Protein AF-A0A969EHZ6-F1 (afdb_monomer)

Solvent-accessible surface area (backbone atoms only — not comparable to full-atom values): 2628 Å² total; per-residue (Å²): 104,77,66,60,51,50,50,33,48,52,51,17,51,52,26,40,53,52,16,52,51,31,35,76,75,66,29,60,81,68,16,44,62,37,40,51,51,14,51,52,34,43,49,54,38,51,54,63,72,74,106

Radius of gyration: 12.03 Å; Cα contacts (8 Å, |Δi|>4): 43; chains: 1; bounding box: 26×11×34 Å

Secondary structure (DSSP, 8-state):
-HHHHHHHHHHHHHHHHHHHHHHHHH-HHHHHHHHHHHHHHHHHHHHHHH-

Sequence (51 aa):
MKLIDALLLSLAAVFIIIGIYEVMTQGLGHAYWSIMLSMVLFFVYVIRKRK

pLDDT: mean 94.56, std 6.12, range [65.44, 98.25]

Foldseek 3Di:
DVVVLVVLLVQLVVLVVVLVVCCVPV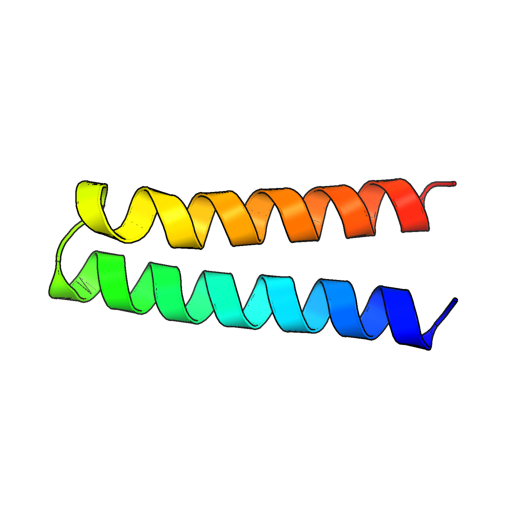NNVRSVVSPVVSVVSVVVSVVVVVD

Mean predicted aligned error: 2.89 Å

Structure (mmCIF, N/CA/C/O backbone):
data_AF-A0A969EHZ6-F1
#
_entry.id   AF-A0A969EHZ6-F1
#
loop_
_atom_site.group_PDB
_atom_site.id
_atom_site.type_symbol
_atom_site.label_atom_id
_atom_site.label_alt_id
_atom_site.label_comp_id
_atom_site.label_asym_id
_atom_site.label_entity_id
_atom_site.label_seq_id
_atom_site.pdbx_P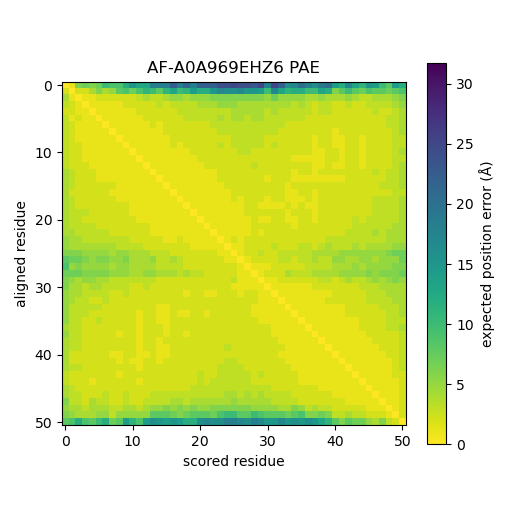DB_ins_code
_atom_site.Cartn_x
_atom_site.Cartn_y
_atom_site.Cartn_z
_atom_site.occupancy
_atom_site.B_iso_or_equiv
_atom_site.auth_seq_id
_atom_site.auth_comp_id
_atom_site.auth_asym_id
_atom_site.auth_atom_id
_atom_site.pdbx_PDB_model_num
ATOM 1 N N . MET A 1 1 ? -6.452 -6.065 18.504 1.00 65.44 1 MET A N 1
ATOM 2 C CA . MET A 1 1 ? -5.413 -6.639 19.398 1.00 65.44 1 MET A CA 1
ATOM 3 C C . MET A 1 1 ? -4.105 -6.062 18.914 1.00 65.44 1 MET A C 1
ATOM 5 O O . MET A 1 1 ? -3.791 -6.294 17.753 1.00 65.44 1 MET A O 1
ATOM 9 N N . LYS A 1 2 ? -3.359 -5.344 19.765 1.00 81.50 2 LYS A N 1
ATOM 10 C CA . LYS A 1 2 ? -2.188 -4.548 19.344 1.00 81.50 2 LYS A CA 1
ATOM 11 C C . LYS A 1 2 ? -1.215 -5.315 18.430 1.00 81.50 2 LYS A C 1
ATOM 13 O O . LYS A 1 2 ? -0.703 -4.735 17.484 1.00 81.50 2 LYS A O 1
ATOM 18 N N . LEU A 1 3 ? -1.031 -6.619 18.664 1.00 90.62 3 LEU A N 1
ATOM 19 C CA . LEU A 1 3 ? -0.180 -7.484 17.841 1.00 90.62 3 LEU A CA 1
ATOM 20 C C . LEU A 1 3 ? -0.729 -7.726 16.423 1.00 90.62 3 LEU A C 1
ATOM 22 O O . LEU A 1 3 ? 0.008 -7.602 15.454 1.00 90.62 3 LEU A O 1
ATOM 26 N N . ILE A 1 4 ? -2.020 -8.045 16.292 1.00 91.94 4 ILE A N 1
ATOM 27 C CA . ILE A 1 4 ? -2.658 -8.314 14.991 1.00 91.94 4 ILE A CA 1
ATOM 28 C C . ILE A 1 4 ? -2.668 -7.048 14.134 1.00 91.94 4 ILE A C 1
ATOM 30 O O . ILE A 1 4 ? -2.433 -7.106 12.931 1.00 91.94 4 ILE A O 1
ATOM 34 N N . ASP A 1 5 ? -2.917 -5.902 14.761 1.00 92.50 5 ASP A N 1
ATOM 35 C CA . ASP A 1 5 ? -3.000 -4.626 14.056 1.00 92.50 5 ASP A CA 1
ATOM 36 C C . ASP A 1 5 ? -1.599 -4.170 13.593 1.00 92.50 5 ASP A C 1
ATOM 38 O O . ASP A 1 5 ? -1.456 -3.669 12.479 1.00 92.50 5 ASP A O 1
ATOM 42 N N . ALA A 1 6 ? -0.553 -4.438 14.389 1.00 94.31 6 ALA A N 1
ATOM 43 C CA . ALA A 1 6 ? 0.840 -4.245 13.983 1.00 94.31 6 ALA A CA 1
ATOM 44 C C . ALA A 1 6 ? 1.257 -5.198 12.851 1.00 94.31 6 ALA A C 1
ATOM 46 O O . ALA A 1 6 ? 1.875 -4.758 11.887 1.00 94.31 6 ALA A O 1
ATOM 47 N N . LEU A 1 7 ? 0.884 -6.482 12.924 1.00 95.81 7 LEU A N 1
ATOM 48 C CA . LEU A 1 7 ? 1.164 -7.456 11.865 1.00 95.81 7 LEU A CA 1
ATOM 49 C C . LEU A 1 7 ? 0.507 -7.062 10.541 1.00 95.81 7 LEU A C 1
ATOM 51 O O . LEU A 1 7 ? 1.178 -7.082 9.517 1.00 95.81 7 LEU A O 1
ATOM 55 N N . LEU A 1 8 ? -0.770 -6.666 10.561 1.00 95.75 8 LEU A N 1
ATOM 56 C CA . LEU A 1 8 ? -1.493 -6.197 9.374 1.00 95.75 8 LEU A CA 1
ATOM 57 C C . LEU A 1 8 ? -0.807 -4.996 8.722 1.00 95.75 8 LEU A C 1
ATOM 59 O O . LEU A 1 8 ? -0.629 -4.977 7.505 1.00 95.75 8 LEU A O 1
ATOM 63 N N . LEU A 1 9 ? -0.411 -4.012 9.531 1.00 95.94 9 LEU A N 1
ATOM 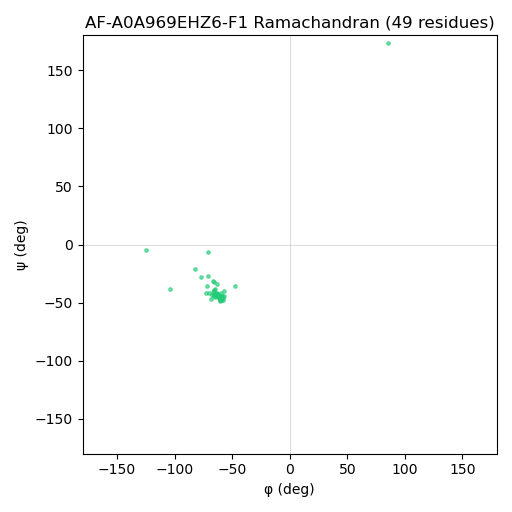64 C CA . LEU A 1 9 ? 0.260 -2.816 9.035 1.00 95.94 9 LEU A CA 1
ATOM 65 C C . LEU A 1 9 ? 1.640 -3.146 8.449 1.00 95.94 9 LEU A C 1
ATOM 67 O O . LEU A 1 9 ? 1.972 -2.669 7.366 1.00 95.94 9 LEU A O 1
ATOM 71 N N . SER A 1 10 ? 2.417 -3.993 9.126 1.00 97.06 10 SER A N 1
ATOM 72 C CA . SER A 1 10 ? 3.719 -4.452 8.636 1.00 97.06 10 SER A CA 1
ATOM 73 C C . SER A 1 10 ? 3.589 -5.239 7.333 1.00 97.06 10 SER A C 1
ATOM 75 O O . SER A 1 10 ? 4.348 -4.995 6.400 1.00 97.06 10 SER A O 1
ATOM 77 N N . LEU A 1 11 ? 2.605 -6.139 7.230 1.00 97.12 11 LEU A N 1
ATOM 78 C CA . LEU A 1 11 ? 2.348 -6.890 6.002 1.00 97.12 11 LEU A CA 1
ATOM 79 C C . LEU A 1 11 ? 1.983 -5.945 4.850 1.00 97.12 11 LEU A C 1
ATOM 81 O O . LEU A 1 11 ? 2.547 -6.060 3.766 1.00 97.12 11 LEU A O 1
ATOM 85 N N . ALA A 1 12 ? 1.091 -4.978 5.093 1.00 97.62 12 ALA A N 1
ATOM 86 C CA . ALA A 1 12 ? 0.732 -3.974 4.095 1.00 97.62 12 ALA A CA 1
ATOM 87 C C . ALA A 1 12 ? 1.972 -3.203 3.606 1.00 97.62 12 ALA A C 1
ATOM 89 O O . ALA A 1 12 ? 2.160 -3.049 2.399 1.00 97.62 12 ALA A O 1
ATOM 90 N N . ALA A 1 13 ? 2.855 -2.789 4.519 1.00 97.75 13 ALA A N 1
ATOM 91 C CA . ALA A 1 13 ? 4.099 -2.109 4.169 1.00 97.75 13 ALA A CA 1
ATOM 92 C C . ALA A 1 13 ? 5.029 -2.987 3.313 1.00 97.75 13 ALA A C 1
ATOM 94 O O . ALA A 1 13 ? 5.553 -2.515 2.309 1.00 97.75 13 ALA A O 1
ATOM 95 N N . VAL A 1 14 ? 5.194 -4.271 3.648 1.00 98.25 14 VAL A N 1
ATOM 96 C CA . VAL A 1 14 ? 6.010 -5.204 2.849 1.00 98.25 14 VAL A CA 1
ATOM 97 C C . VAL A 1 14 ? 5.475 -5.319 1.422 1.00 98.25 14 VAL A C 1
ATOM 99 O O . VAL A 1 14 ? 6.239 -5.177 0.469 1.00 98.25 14 VAL A O 1
ATOM 102 N N . PHE A 1 15 ? 4.164 -5.507 1.255 1.00 97.94 15 PHE A N 1
ATOM 103 C CA . PHE A 1 15 ? 3.565 -5.612 -0.077 1.00 97.94 15 PHE A CA 1
ATOM 104 C C . PHE A 1 15 ? 3.646 -4.307 -0.876 1.00 97.94 15 PHE A C 1
ATOM 106 O O . PHE A 1 15 ? 3.809 -4.369 -2.092 1.00 97.94 15 PHE A O 1
ATOM 113 N N . ILE A 1 16 ? 3.613 -3.136 -0.224 1.00 97.81 16 ILE A N 1
ATOM 114 C CA . ILE A 1 16 ? 3.824 -1.860 -0.927 1.00 97.81 16 ILE A CA 1
ATOM 115 C C . ILE A 1 16 ? 5.265 -1.754 -1.445 1.00 97.81 16 ILE A C 1
ATOM 117 O O . ILE A 1 16 ? 5.472 -1.310 -2.569 1.00 97.81 16 ILE A O 1
ATOM 121 N N . ILE A 1 17 ? 6.258 -2.190 -0.660 1.00 98.12 17 ILE A N 1
ATOM 122 C CA . ILE A 1 17 ? 7.676 -2.156 -1.055 1.00 98.12 17 ILE A CA 1
ATOM 123 C C . ILE A 1 17 ? 7.913 -3.087 -2.248 1.00 98.12 17 ILE A C 1
ATOM 125 O O . ILE A 1 17 ? 8.547 -2.682 -3.222 1.00 98.12 17 ILE A O 1
ATOM 129 N N . ILE A 1 18 ? 7.361 -4.304 -2.195 1.00 97.62 18 IL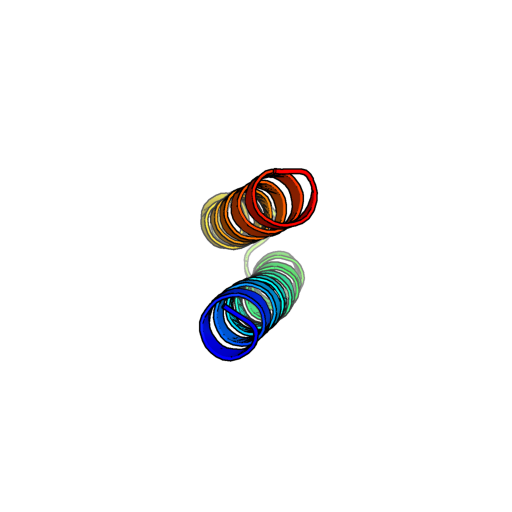E A N 1
ATOM 130 C CA . ILE A 1 18 ? 7.408 -5.259 -3.311 1.00 97.62 18 ILE A CA 1
ATOM 131 C C . ILE A 1 18 ? 6.729 -4.659 -4.543 1.00 97.62 18 ILE A C 1
ATOM 133 O O . ILE A 1 18 ? 7.322 -4.662 -5.615 1.00 97.62 18 ILE A O 1
ATOM 137 N N . GLY A 1 19 ? 5.537 -4.082 -4.385 1.00 97.44 19 GLY A N 1
ATOM 138 C CA . GLY A 1 19 ? 4.813 -3.451 -5.484 1.00 97.44 19 GLY A CA 1
ATOM 139 C C . GLY A 1 19 ? 5.600 -2.323 -6.137 1.00 97.44 19 GLY A C 1
ATOM 140 O O . GLY A 1 19 ? 5.698 -2.282 -7.357 1.00 97.44 19 GLY A O 1
ATOM 141 N N . ILE A 1 20 ? 6.240 -1.449 -5.357 1.00 97.88 20 ILE A N 1
ATOM 142 C CA . ILE A 1 20 ? 7.107 -0.392 -5.902 1.00 97.88 20 ILE A CA 1
ATOM 143 C C . ILE A 1 20 ? 8.256 -1.000 -6.714 1.00 97.88 20 ILE A C 1
ATOM 145 O O . ILE A 1 20 ? 8.510 -0.565 -7.837 1.00 97.88 20 ILE A O 1
ATOM 149 N N . TYR A 1 21 ? 8.923 -2.025 -6.181 1.00 98.06 21 TYR A N 1
ATOM 150 C CA . TYR A 1 21 ? 9.992 -2.719 -6.896 1.00 98.06 21 TYR A CA 1
ATOM 151 C C . TYR A 1 21 ? 9.496 -3.369 -8.199 1.00 98.06 21 TYR A C 1
ATOM 153 O O . TYR A 1 21 ? 10.130 -3.224 -9.246 1.00 98.06 21 TYR A O 1
ATOM 161 N N . GLU A 1 22 ? 8.344 -4.038 -8.173 1.00 97.62 22 GLU A N 1
ATOM 162 C CA . GLU A 1 22 ? 7.729 -4.652 -9.354 1.00 97.62 22 GLU A CA 1
ATOM 163 C C . GLU A 1 22 ? 7.315 -3.601 -10.391 1.00 97.62 22 GLU A C 1
ATOM 165 O O . GLU A 1 22 ? 7.535 -3.809 -11.583 1.00 97.62 22 GLU A O 1
ATOM 170 N N . VAL A 1 23 ? 6.806 -2.435 -9.972 1.00 98.06 23 VAL A N 1
ATOM 171 C CA . VAL A 1 23 ? 6.505 -1.322 -10.890 1.00 98.06 23 VAL A CA 1
ATOM 172 C C . VAL A 1 23 ? 7.772 -0.869 -11.604 1.00 98.06 23 VAL A C 1
ATOM 174 O O . VAL A 1 23 ? 7.747 -0.654 -12.814 1.00 98.06 23 VAL A O 1
ATOM 177 N N . MET A 1 24 ? 8.877 -0.743 -10.868 1.00 97.69 24 MET A N 1
ATOM 178 C CA . MET A 1 24 ? 10.153 -0.287 -11.419 1.00 97.69 24 MET A CA 1
ATOM 179 C C . MET A 1 24 ? 10.818 -1.315 -12.344 1.00 97.69 24 MET A C 1
ATOM 181 O O . MET A 1 24 ? 11.581 -0.921 -13.221 1.00 97.69 24 MET A O 1
ATOM 185 N N . THR A 1 25 ? 10.558 -2.611 -12.156 1.00 97.62 25 THR A N 1
ATOM 186 C CA . THR A 1 25 ? 11.257 -3.692 -12.876 1.00 97.62 25 THR A CA 1
ATOM 187 C C . THR A 1 25 ? 10.431 -4.336 -13.983 1.00 97.62 25 THR A C 1
ATOM 189 O O . THR A 1 25 ? 10.977 -4.665 -15.033 1.00 97.62 25 THR A O 1
ATOM 192 N N . GLN A 1 26 ? 9.131 -4.520 -13.763 1.00 96.62 26 GLN A N 1
ATOM 193 C CA . GLN A 1 26 ? 8.224 -5.245 -14.660 1.00 96.62 26 GLN A CA 1
ATOM 194 C C . GLN A 1 26 ? 7.003 -4.417 -15.088 1.00 96.62 26 GLN A C 1
ATOM 196 O O . GLN A 1 26 ? 6.215 -4.852 -15.929 1.00 96.62 26 GLN A O 1
ATOM 201 N N . GLY A 1 27 ? 6.850 -3.206 -14.547 1.00 95.00 27 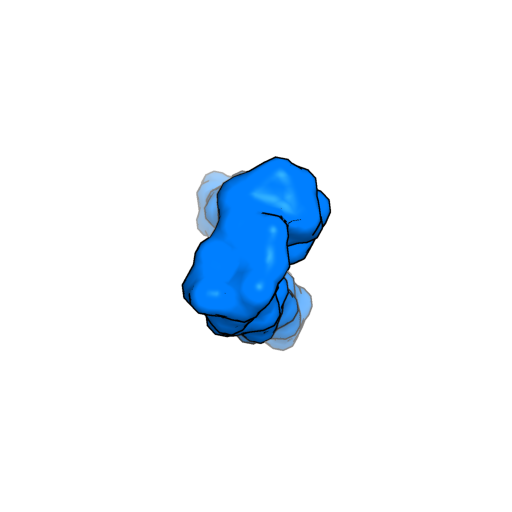GLY A N 1
ATOM 202 C CA . GLY A 1 27 ? 5.763 -2.293 -14.873 1.00 95.00 27 GLY A CA 1
ATOM 203 C C . GLY A 1 27 ? 4.484 -2.527 -14.064 1.00 95.00 27 GLY A C 1
ATOM 204 O O . GLY A 1 27 ? 4.334 -3.482 -13.301 1.00 95.00 27 GLY A O 1
ATOM 205 N N . LEU A 1 28 ? 3.524 -1.617 -14.247 1.00 92.12 28 LEU A N 1
ATOM 206 C CA . LEU A 1 28 ? 2.293 -1.551 -13.448 1.00 92.12 28 LEU A CA 1
ATOM 207 C C . LEU A 1 28 ? 1.392 -2.784 -13.585 1.00 92.12 28 LEU A C 1
ATOM 209 O O . LEU A 1 28 ? 0.739 -3.163 -12.618 1.00 92.12 28 LEU A O 1
ATOM 213 N N . GLY A 1 29 ? 1.348 -3.407 -14.767 1.00 94.00 29 GLY A N 1
ATOM 214 C CA . GLY A 1 29 ? 0.508 -4.584 -15.004 1.00 94.00 29 GLY A CA 1
ATOM 215 C C . GLY A 1 29 ? 0.920 -5.773 -14.136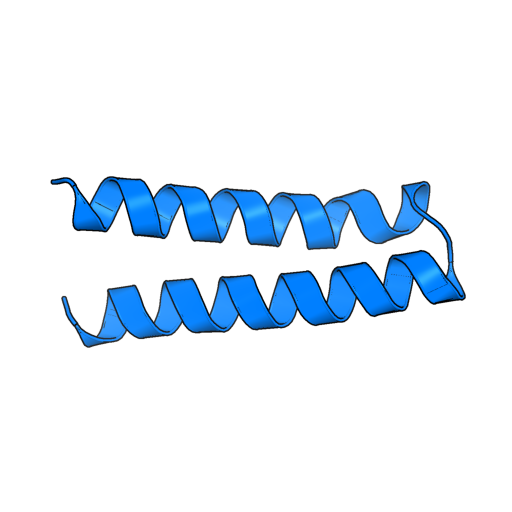 1.00 94.00 29 GLY A C 1
ATOM 216 O O . GLY A 1 29 ? 0.064 -6.421 -13.540 1.00 94.00 29 GLY A O 1
ATOM 217 N N . HIS A 1 30 ? 2.229 -6.013 -14.012 1.00 94.56 30 HIS A N 1
ATOM 218 C CA . HIS A 1 30 ? 2.754 -7.072 -13.156 1.00 94.56 30 HIS A CA 1
ATOM 219 C C . HIS A 1 30 ? 2.624 -6.708 -11.675 1.00 94.56 30 HIS A C 1
ATOM 221 O O . HIS A 1 30 ? 2.170 -7.526 -10.891 1.00 94.56 30 HIS A O 1
ATOM 227 N N . ALA A 1 31 ? 2.915 -5.463 -11.296 1.00 96.94 31 ALA A N 1
ATOM 228 C CA . ALA A 1 31 ? 2.839 -5.013 -9.904 1.00 96.94 31 ALA A CA 1
ATOM 229 C C . ALA A 1 31 ? 1.411 -4.869 -9.344 1.00 96.94 31 ALA A C 1
ATOM 231 O O . ALA A 1 31 ? 1.218 -4.574 -8.164 1.00 96.94 31 ALA A O 1
ATOM 232 N N . TYR A 1 32 ? 0.384 -5.025 -10.183 1.00 95.94 32 TYR A N 1
ATOM 233 C CA . TYR A 1 32 ? -1.000 -4.788 -9.786 1.00 95.94 32 TYR A CA 1
ATOM 234 C C . TYR A 1 32 ? -1.418 -5.650 -8.590 1.00 95.94 32 TYR A C 1
ATOM 236 O O . TYR A 1 32 ? -2.096 -5.164 -7.685 1.00 95.94 32 TYR A O 1
ATOM 244 N N . TRP A 1 33 ? -0.994 -6.917 -8.556 1.00 96.25 33 TRP A N 1
ATOM 245 C CA . TRP A 1 33 ? -1.405 -7.848 -7.506 1.00 96.25 33 TRP A CA 1
ATOM 246 C C . TRP A 1 33 ? -0.828 -7.457 -6.137 1.00 96.25 33 TRP A C 1
ATOM 248 O O . TRP A 1 33 ? -1.562 -7.454 -5.147 1.00 96.25 33 TRP A O 1
ATOM 258 N N . SER A 1 34 ? 0.452 -7.082 -6.075 1.00 96.69 34 SER A N 1
ATOM 259 C CA . SER A 1 34 ? 1.154 -6.729 -4.837 1.00 96.69 34 SER A CA 1
ATOM 260 C C . SER A 1 34 ? 0.650 -5.399 -4.277 1.00 96.69 34 SER A C 1
ATOM 262 O O . SER A 1 34 ? 0.350 -5.302 -3.082 1.00 96.69 34 SER A O 1
ATOM 264 N N . ILE A 1 35 ? 0.424 -4.409 -5.148 1.00 96.69 35 ILE A N 1
ATOM 265 C CA . ILE A 1 35 ? -0.217 -3.139 -4.781 1.00 96.69 35 ILE A CA 1
ATOM 266 C C . ILE A 1 35 ? -1.633 -3.384 -4.252 1.00 96.69 35 ILE A C 1
ATOM 268 O O . ILE A 1 35 ? -1.983 -2.879 -3.183 1.00 96.69 35 ILE A O 1
ATOM 272 N N . MET A 1 36 ? -2.442 -4.184 -4.954 1.00 97.75 36 MET A N 1
ATOM 273 C CA . MET A 1 36 ? -3.822 -4.453 -4.547 1.00 97.75 36 MET A CA 1
ATOM 274 C C . MET A 1 36 ? -3.884 -5.170 -3.195 1.00 97.75 36 MET A C 1
ATOM 276 O O . MET A 1 36 ? -4.680 -4.803 -2.329 1.00 97.75 36 MET A O 1
ATOM 280 N N . LEU A 1 37 ? -3.007 -6.152 -2.974 1.00 97.25 37 LEU A N 1
ATOM 281 C CA . LEU A 1 37 ? -2.959 -6.903 -1.725 1.00 97.25 37 LEU A CA 1
ATOM 282 C C . LEU A 1 37 ? -2.538 -6.018 -0.543 1.00 97.25 37 LEU A C 1
ATOM 284 O O . LEU A 1 37 ? -3.147 -6.090 0.526 1.00 97.25 37 LEU A O 1
ATOM 288 N N . SER A 1 38 ? -1.571 -5.119 -0.746 1.00 97.69 38 SER A N 1
ATOM 289 C CA . SER A 1 38 ? -1.217 -4.103 0.250 1.00 97.69 38 SER A CA 1
ATOM 290 C C . SER A 1 38 ? -2.404 -3.199 0.601 1.00 97.69 38 SER A C 1
ATOM 292 O O . SER A 1 38 ? -2.692 -2.969 1.779 1.00 97.69 38 SER A O 1
ATOM 294 N N . MET A 1 39 ? -3.144 -2.740 -0.411 1.00 97.38 39 MET A N 1
ATOM 295 C CA . MET A 1 39 ? -4.308 -1.870 -0.242 1.00 97.38 39 MET A CA 1
ATOM 296 C C . MET A 1 39 ? -5.413 -2.552 0.576 1.00 97.38 39 MET A C 1
ATOM 298 O O . MET A 1 39 ? -5.953 -1.956 1.509 1.00 97.38 39 MET A O 1
ATOM 302 N N . VAL A 1 40 ? -5.702 -3.825 0.286 1.00 97.81 40 VAL A N 1
ATOM 303 C CA . VAL A 1 40 ? -6.667 -4.636 1.047 1.00 97.81 40 VAL A CA 1
ATOM 304 C C . VAL A 1 40 ? -6.231 -4.780 2.506 1.00 97.81 40 VAL A C 1
ATOM 306 O O . VAL A 1 40 ? -7.030 -4.527 3.408 1.00 97.81 40 VAL A O 1
ATOM 309 N N . LEU A 1 41 ? -4.968 -5.135 2.760 1.00 97.31 41 LEU A N 1
ATOM 310 C CA . LEU A 1 41 ? -4.432 -5.275 4.120 1.00 97.31 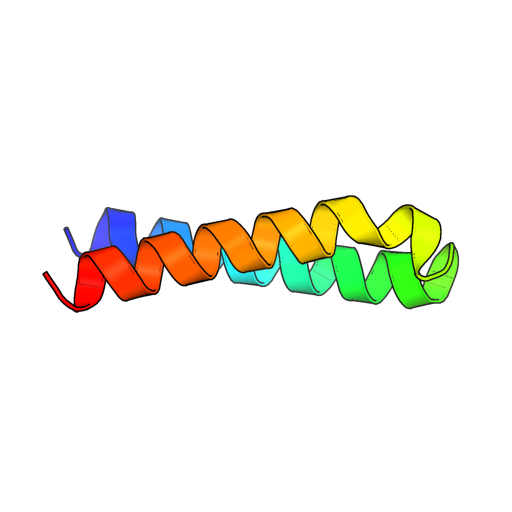41 LEU A CA 1
ATOM 311 C C . LEU A 1 41 ? -4.525 -3.960 4.903 1.00 97.31 41 LEU A C 1
ATOM 313 O O . LEU A 1 41 ? -4.932 -3.953 6.069 1.00 97.31 41 LEU A O 1
ATOM 317 N N . PHE A 1 42 ? -4.213 -2.841 4.250 1.00 96.69 42 PHE A N 1
ATOM 318 C CA . PHE A 1 42 ? -4.329 -1.519 4.846 1.00 96.69 42 PHE A CA 1
ATOM 319 C C . PHE A 1 42 ? -5.785 -1.161 5.168 1.00 96.69 42 PHE A C 1
ATOM 321 O O . PHE A 1 42 ? -6.072 -0.696 6.273 1.00 96.69 42 PHE A O 1
ATOM 328 N N . PHE A 1 43 ? -6.729 -1.429 4.264 1.00 96.62 43 PHE A N 1
ATOM 329 C CA . PHE A 1 43 ? -8.148 -1.197 4.539 1.00 96.62 43 PHE A CA 1
ATOM 330 C C . PHE A 1 43 ? -8.667 -2.058 5.686 1.00 96.62 43 PHE A C 1
ATOM 332 O O . PHE A 1 43 ? -9.373 -1.547 6.556 1.00 96.62 43 PHE A O 1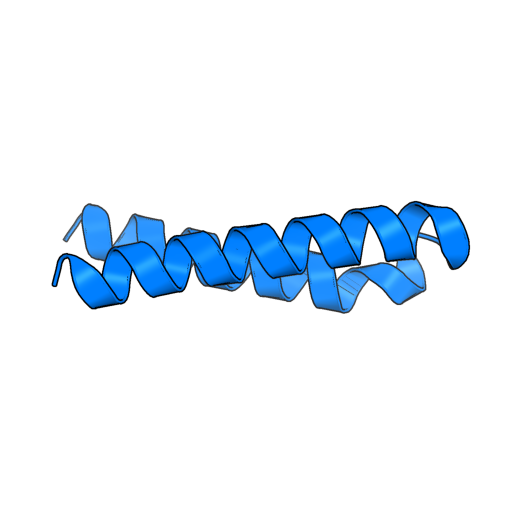
ATOM 339 N N . VAL A 1 44 ? -8.277 -3.333 5.747 1.00 96.06 44 VAL A N 1
ATOM 340 C CA . VAL A 1 44 ? -8.619 -4.214 6.871 1.00 96.06 44 VAL A CA 1
ATOM 341 C C . VAL A 1 44 ? -8.077 -3.644 8.183 1.00 96.06 44 VAL A C 1
ATOM 343 O O . VAL A 1 44 ? -8.814 -3.589 9.167 1.00 96.06 44 VAL A O 1
ATOM 346 N N . TYR A 1 45 ? -6.833 -3.160 8.206 1.00 95.50 45 TYR A N 1
ATOM 347 C CA . TYR A 1 45 ? -6.270 -2.471 9.371 1.00 95.50 45 TYR A CA 1
ATOM 348 C C . TYR A 1 45 ? -7.094 -1.234 9.769 1.00 95.50 45 TYR A C 1
ATOM 350 O O . TYR A 1 45 ? -7.453 -1.086 10.939 1.00 95.50 45 TYR A O 1
ATOM 358 N N . VAL A 1 46 ? -7.451 -0.369 8.814 1.00 95.19 46 VAL A N 1
ATOM 359 C CA . VAL A 1 46 ? -8.236 0.849 9.080 1.00 95.19 46 VAL A CA 1
ATOM 360 C C . VAL A 1 46 ? -9.624 0.513 9.628 1.00 95.19 46 VAL A C 1
ATOM 362 O O . VAL A 1 46 ? -10.049 1.120 10.612 1.00 95.19 46 VAL A O 1
ATOM 365 N N . ILE A 1 47 ? -10.319 -0.463 9.038 1.00 95.38 47 ILE A N 1
ATOM 366 C CA . ILE A 1 47 ? -11.644 -0.907 9.496 1.00 95.38 47 ILE A CA 1
ATOM 367 C C . ILE A 1 47 ? -11.557 -1.458 10.920 1.00 95.38 47 ILE A C 1
ATOM 369 O O . ILE A 1 47 ? -12.377 -1.106 11.766 1.00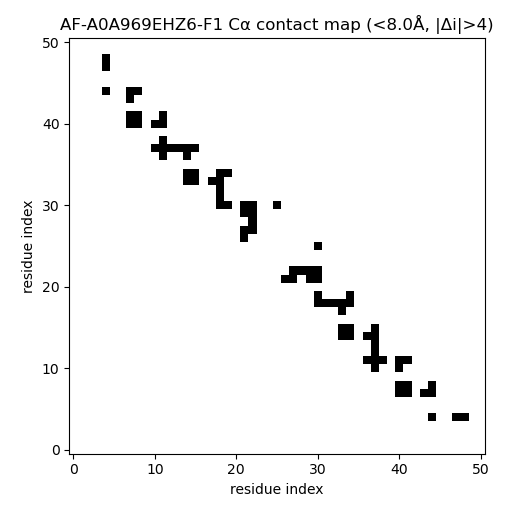 95.38 47 ILE A O 1
ATOM 373 N N . ARG A 1 48 ? -10.541 -2.276 11.214 1.00 91.38 48 ARG A N 1
ATOM 374 C CA . ARG A 1 48 ? -10.324 -2.834 12.556 1.00 91.38 48 ARG A CA 1
ATOM 375 C C . ARG A 1 48 ? -9.979 -1.778 13.597 1.00 91.38 48 ARG A C 1
ATOM 377 O O . ARG A 1 48 ? -10.331 -1.963 14.750 1.00 91.38 48 ARG A O 1
ATOM 384 N N . LYS A 1 49 ? -9.291 -0.702 13.209 1.00 88.00 49 LYS A N 1
ATOM 385 C CA . LYS A 1 49 ? -8.929 0.396 14.116 1.00 88.00 49 LYS A CA 1
ATOM 386 C C . LYS A 1 49 ? -10.100 1.339 14.410 1.00 88.00 49 LYS A C 1
ATOM 388 O O . LYS A 1 49 ? -10.097 1.993 15.446 1.00 88.00 49 LYS A O 1
ATOM 393 N N . ARG A 1 50 ? -11.055 1.459 13.481 1.00 88.19 50 ARG A N 1
ATOM 394 C CA . ARG A 1 50 ? -12.256 2.299 13.641 1.00 88.19 50 ARG A CA 1
ATOM 395 C C . ARG A 1 50 ? -13.379 1.625 14.432 1.00 88.19 50 ARG A C 1
ATOM 397 O O . ARG A 1 50 ? -14.264 2.336 14.896 1.00 88.19 50 ARG A O 1
ATOM 404 N N . LYS A 1 51 ? -13.373 0.295 14.511 1.00 72.00 51 LYS A N 1
ATOM 405 C CA . LYS A 1 51 ? -14.342 -0.504 15.265 1.00 72.00 51 LYS A CA 1
ATOM 406 C C . LYS A 1 51 ? -13.886 -0.678 16.709 1.00 72.00 51 LYS A C 1
ATOM 408 O O . LYS A 1 51 ? -14.773 -0.669 17.585 1.00 72.00 51 LYS A O 1
#